Protein AF-A0A9D1KUE8-F1 (afdb_monomer_lite)

Foldseek 3Di:
DWKKKKKKKKKKFQDPPPRDMDIDMDIDIDTLDPVQAQDFDPQPDPCCVVQNTWGFHDRDPFFTWIDTRPDIDTEGAQDKDKDDWDDDDVGITMIMIIHMYDD

Secondary structure (DSSP, 8-state):
--EEEEEEEEEEEE-TTT--EEEEEEEEEEE-SGGGTTPEESTT-TTHHHH--EEEEEEETTEEEEE-SS-EEEEEBT-EEEPPPEESSSSEEEEEEEEEEE-

Radius of gyration: 14.64 Å; chains: 1; bounding box: 36×20×44 Å

Sequence (103 aa):
MAKILKATYFWENECEVTRSSSHFSEQAEVELAPQAEGCALFPNSPTERLDGAVRIKTLAPQGVVLATAGENYTVEENTLNRTPVYTRDGRHKWWYTFETITR

Organism: NCBI:txid2840863

pLDDT: mean 88.38, std 6.45, range [67.12, 95.12]

Structure (mmCIF, N/CA/C/O backbone):
data_AF-A0A9D1KUE8-F1
#
_entry.id   AF-A0A9D1KUE8-F1
#
loop_
_atom_site.group_PDB
_atom_site.id
_atom_site.type_symbol
_atom_site.label_atom_id
_atom_site.label_alt_id
_atom_site.label_comp_id
_atom_site.label_asym_id
_atom_site.label_entity_id
_atom_site.label_seq_id
_atom_site.pdbx_PDB_ins_code
_atom_site.Cartn_x
_atom_site.Cartn_y
_atom_site.Cartn_z
_atom_site.occupancy
_atom_site.B_iso_or_equiv
_atom_site.auth_seq_id
_atom_site.auth_comp_id
_atom_site.auth_asym_id
_atom_site.auth_atom_id
_atom_site.pdbx_PDB_model_num
ATOM 1 N N . MET A 1 1 ? -3.718 7.069 24.655 1.00 68.06 1 MET A N 1
ATOM 2 C CA . MET A 1 1 ? -2.887 6.309 23.707 1.00 68.06 1 MET A CA 1
ATOM 3 C C . MET A 1 1 ? -3.482 6.508 22.334 1.00 68.06 1 MET A C 1
ATOM 5 O O . MET A 1 1 ? -4.670 6.248 22.167 1.00 68.06 1 MET A O 1
ATOM 9 N N . ALA A 1 2 ? -2.700 7.066 21.419 1.00 81.00 2 ALA A N 1
ATOM 10 C CA . ALA A 1 2 ? -3.102 7.316 20.044 1.00 81.00 2 ALA A CA 1
ATOM 11 C C . ALA A 1 2 ? -2.655 6.135 19.176 1.00 81.00 2 ALA A C 1
ATOM 13 O O . ALA A 1 2 ? -1.524 5.657 19.287 1.00 81.00 2 ALA A O 1
ATOM 14 N N . LYS A 1 3 ? -3.550 5.646 18.316 1.00 89.25 3 LYS A N 1
ATOM 15 C CA . LYS A 1 3 ? -3.208 4.633 17.314 1.00 89.25 3 LYS A CA 1
ATOM 16 C C . LYS A 1 3 ? -2.681 5.348 16.079 1.00 89.25 3 LYS A C 1
ATOM 18 O O . LYS A 1 3 ? -3.323 6.270 15.585 1.00 89.25 3 LYS A O 1
ATOM 23 N N . ILE A 1 4 ? -1.527 4.929 15.585 1.00 92.62 4 ILE A N 1
ATOM 24 C CA . ILE A 1 4 ? -0.882 5.511 14.409 1.00 92.62 4 ILE A CA 1
ATOM 25 C C . ILE A 1 4 ? -0.736 4.418 13.362 1.00 92.62 4 ILE A C 1
ATOM 27 O O . ILE A 1 4 ? -0.204 3.346 13.644 1.00 92.62 4 ILE A O 1
ATOM 31 N N . LEU A 1 5 ? -1.179 4.704 12.144 1.00 94.12 5 LEU A N 1
ATOM 32 C CA . LEU A 1 5 ? -0.815 3.936 10.968 1.00 94.12 5 LEU A CA 1
ATOM 33 C C . LEU A 1 5 ? 0.497 4.479 10.419 1.00 94.12 5 LEU A C 1
ATOM 35 O O . LEU A 1 5 ? 0.576 5.624 9.977 1.00 94.12 5 LEU A O 1
ATOM 39 N N . LYS A 1 6 ? 1.509 3.625 10.405 1.00 95.00 6 LYS A N 1
ATOM 40 C CA . LYS A 1 6 ? 2.745 3.817 9.671 1.00 95.00 6 LYS A CA 1
ATOM 41 C C . LYS A 1 6 ? 2.632 3.075 8.345 1.00 95.00 6 LYS A C 1
ATOM 43 O O . LYS A 1 6 ? 2.499 1.854 8.303 1.00 95.00 6 LYS A O 1
ATOM 48 N N . ALA A 1 7 ? 2.677 3.824 7.257 1.00 94.56 7 ALA A N 1
ATOM 49 C CA . ALA A 1 7 ? 2.731 3.284 5.912 1.00 94.56 7 ALA A CA 1
ATOM 50 C C . ALA A 1 7 ? 4.103 3.581 5.309 1.00 94.56 7 ALA A C 1
ATOM 52 O O . ALA A 1 7 ? 4.659 4.659 5.525 1.00 94.56 7 ALA A O 1
ATOM 53 N N . THR A 1 8 ? 4.618 2.659 4.503 1.00 94.62 8 THR A N 1
ATOM 54 C CA . THR A 1 8 ? 5.827 2.862 3.700 1.00 94.62 8 THR A CA 1
ATOM 55 C C . THR A 1 8 ? 5.536 2.455 2.268 1.00 94.62 8 THR A C 1
ATOM 57 O O . THR A 1 8 ? 4.980 1.385 2.027 1.00 94.62 8 THR A O 1
ATOM 60 N N . TYR A 1 9 ? 5.931 3.293 1.322 1.00 92.94 9 TYR A N 1
ATOM 61 C CA . TYR A 1 9 ? 5.965 2.988 -0.097 1.00 92.94 9 TYR A CA 1
ATOM 62 C C . TYR A 1 9 ? 7.411 2.745 -0.515 1.00 92.94 9 TYR A C 1
ATOM 64 O O . TYR A 1 9 ? 8.289 3.543 -0.187 1.00 92.94 9 TYR A O 1
ATOM 72 N N . PHE A 1 10 ? 7.651 1.657 -1.241 1.00 93.25 10 PHE A N 1
ATOM 73 C CA . PHE A 1 10 ? 8.949 1.352 -1.827 1.00 93.25 10 PHE A CA 1
ATOM 74 C C . PHE A 1 10 ? 8.833 1.233 -3.342 1.00 93.25 10 PHE A C 1
ATOM 76 O O . PHE A 1 10 ? 7.905 0.604 -3.855 1.00 93.25 10 PHE A O 1
ATOM 83 N N . TRP A 1 11 ? 9.818 1.783 -4.041 1.00 91.88 11 TRP A N 1
ATOM 84 C CA . TRP A 1 11 ? 9.938 1.754 -5.490 1.00 91.88 11 TRP A CA 1
ATOM 85 C C . TRP A 1 11 ? 11.380 1.469 -5.904 1.00 91.88 11 TRP A C 1
ATOM 87 O O . TRP A 1 11 ? 12.314 2.026 -5.336 1.00 91.88 11 TRP A O 1
ATOM 97 N N . GLU A 1 12 ? 11.562 0.631 -6.915 1.00 92.75 12 GLU A N 1
ATOM 98 C CA . GLU A 1 12 ? 12.851 0.304 -7.522 1.00 92.75 12 GLU A CA 1
ATOM 99 C C . GLU A 1 12 ? 12.727 0.291 -9.046 1.00 92.75 12 GLU A C 1
ATOM 101 O O . GLU A 1 12 ? 11.713 -0.145 -9.595 1.00 92.75 12 GLU A O 1
ATOM 106 N N . ASN A 1 13 ? 13.781 0.737 -9.724 1.00 91.94 13 ASN A N 1
ATOM 107 C CA . ASN A 1 13 ? 13.925 0.668 -11.170 1.00 91.94 13 ASN A CA 1
ATOM 108 C C . ASN A 1 13 ? 15.354 0.288 -11.562 1.00 91.94 13 ASN A C 1
ATOM 110 O O . ASN A 1 13 ? 16.310 0.920 -11.117 1.00 91.94 13 ASN A O 1
ATOM 114 N N . GLU A 1 14 ? 15.494 -0.695 -12.447 1.00 94.75 14 GLU A N 1
ATO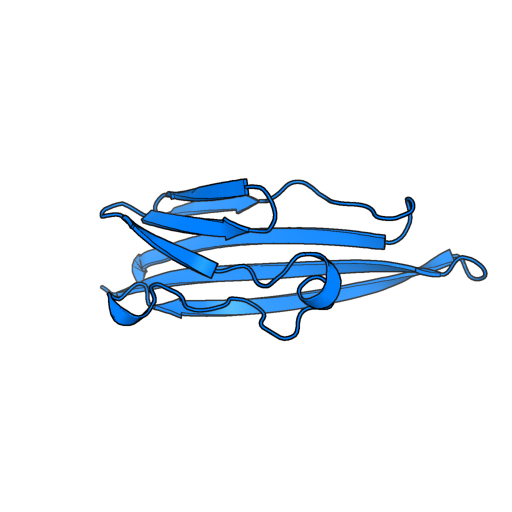M 115 C CA . GLU A 1 14 ? 16.754 -1.057 -13.096 1.00 94.75 14 GLU A CA 1
ATOM 116 C C . GLU A 1 14 ? 16.834 -0.465 -14.514 1.00 94.75 14 GLU A C 1
ATOM 118 O O . GLU A 1 14 ? 16.040 -0.797 -15.396 1.00 94.75 14 GLU A O 1
ATOM 123 N N . CYS A 1 15 ? 17.845 0.372 -14.768 1.00 89.25 15 CYS A N 1
ATOM 124 C CA . CYS A 1 15 ? 18.098 0.919 -16.099 1.00 89.25 15 CYS A CA 1
ATOM 125 C C . CYS A 1 15 ? 18.464 -0.188 -17.093 1.00 89.25 15 CYS A C 1
ATOM 127 O O . CYS A 1 15 ? 19.380 -0.979 -16.869 1.00 89.25 15 CYS A O 1
ATOM 129 N N . GLU A 1 16 ? 17.813 -0.187 -18.254 1.00 89.12 16 GLU A N 1
ATOM 130 C CA . GLU A 1 16 ? 17.969 -1.270 -19.217 1.00 89.12 16 GLU A CA 1
ATOM 131 C C . GLU A 1 16 ? 19.347 -1.375 -19.864 1.00 89.12 16 GLU A C 1
ATOM 133 O O . GLU A 1 16 ? 19.788 -2.472 -20.208 1.00 89.12 16 GLU A O 1
ATOM 138 N N . VAL A 1 17 ? 20.002 -0.229 -20.038 1.00 93.56 17 VAL A N 1
ATOM 139 C CA . VAL A 1 17 ? 21.276 -0.119 -20.749 1.00 93.56 17 VAL A CA 1
ATOM 140 C C . VAL A 1 17 ? 22.438 -0.348 -19.791 1.00 93.56 17 VAL A C 1
ATOM 142 O O . VAL A 1 17 ? 23.345 -1.119 -20.089 1.00 93.56 17 VAL A O 1
ATOM 145 N N . THR A 1 18 ? 22.410 0.308 -18.628 1.00 94.25 18 THR A N 1
ATOM 146 C CA . THR A 1 18 ? 23.530 0.287 -17.678 1.00 94.25 18 THR A CA 1
ATOM 147 C C . THR A 1 18 ? 23.397 -0.785 -16.606 1.00 94.25 18 THR A C 1
ATOM 149 O O . THR A 1 18 ? 24.364 -1.023 -15.887 1.00 94.25 18 THR A O 1
ATOM 152 N N . ARG A 1 19 ? 22.215 -1.406 -16.460 1.00 90.88 19 ARG A N 1
ATOM 153 C CA . ARG A 1 19 ? 21.882 -2.336 -15.363 1.00 90.88 19 ARG A CA 1
ATOM 154 C C . ARG A 1 19 ? 21.996 -1.717 -13.970 1.00 90.88 19 ARG A C 1
ATOM 156 O O . ARG A 1 19 ? 22.044 -2.424 -12.971 1.00 90.88 19 ARG A O 1
ATOM 163 N N . SER A 1 20 ? 22.060 -0.390 -13.894 1.00 93.56 20 SER A N 1
ATOM 164 C CA . SER A 1 20 ? 22.109 0.325 -12.624 1.00 93.56 20 SER A CA 1
ATOM 165 C C . SER A 1 20 ? 20.710 0.399 -12.030 1.00 93.56 20 SER A C 1
ATOM 167 O O . SER A 1 20 ? 19.787 0.862 -12.703 1.00 93.56 20 SER A O 1
ATOM 169 N N . SER A 1 21 ? 20.570 -0.012 -10.773 1.00 92.31 21 SER A N 1
ATOM 170 C CA . SER A 1 21 ? 19.311 0.098 -10.039 1.00 92.31 21 SER A CA 1
ATOM 171 C C . SER A 1 21 ? 19.264 1.382 -9.220 1.00 92.31 21 SER A C 1
ATOM 173 O O . SER A 1 21 ? 20.228 1.734 -8.538 1.00 92.31 21 SER A O 1
ATOM 175 N N . SER A 1 22 ? 18.126 2.064 -9.255 1.00 92.75 22 SER A N 1
ATOM 176 C CA . SER A 1 22 ? 17.765 3.110 -8.307 1.00 92.75 22 SER A CA 1
ATOM 177 C C . SER A 1 22 ? 16.580 2.645 -7.475 1.00 92.75 22 SER A C 1
ATOM 179 O O . SER A 1 22 ? 15.712 1.917 -7.955 1.00 92.75 22 SER A O 1
ATOM 181 N N . HIS A 1 23 ? 16.553 3.051 -6.212 1.00 91.88 23 HIS A N 1
ATOM 182 C CA . HIS A 1 23 ? 15.428 2.793 -5.329 1.00 91.88 23 HIS A CA 1
ATOM 183 C C . HIS A 1 23 ? 15.039 4.065 -4.586 1.00 91.88 23 HIS A C 1
ATOM 185 O O . HIS A 1 23 ? 15.851 4.968 -4.379 1.00 91.88 23 HIS A O 1
ATOM 191 N N . PHE A 1 24 ? 13.777 4.121 -4.196 1.00 90.94 24 PHE A N 1
ATOM 192 C CA . PHE A 1 24 ? 13.176 5.207 -3.452 1.00 90.94 24 PHE A CA 1
ATOM 193 C C . PHE A 1 24 ? 12.222 4.622 -2.414 1.00 90.94 24 PHE A C 1
ATOM 195 O O . PHE A 1 24 ? 11.501 3.663 -2.690 1.00 90.94 24 PHE A O 1
ATOM 202 N N . SER A 1 25 ? 12.220 5.204 -1.218 1.00 92.88 25 SER A N 1
ATOM 203 C CA . SER A 1 25 ? 11.299 4.835 -0.151 1.00 92.88 25 SER A CA 1
ATOM 204 C C . SER A 1 25 ? 10.723 6.093 0.477 1.00 92.88 25 SER A C 1
ATOM 206 O O . SER A 1 25 ? 11.461 7.025 0.791 1.00 92.88 25 SER A O 1
ATOM 208 N N . GLU A 1 26 ? 9.416 6.087 0.707 1.00 93.31 26 GLU A N 1
ATOM 209 C CA . GLU A 1 26 ? 8.692 7.166 1.375 1.00 93.31 26 GLU A CA 1
ATOM 210 C C . GLU A 1 26 ? 7.882 6.587 2.531 1.00 93.31 26 GLU A C 1
ATOM 212 O O . GLU A 1 26 ? 7.297 5.513 2.402 1.00 93.31 26 GLU A O 1
ATOM 217 N N . GLN A 1 27 ? 7.846 7.287 3.663 1.00 94.62 27 GLN A N 1
ATOM 218 C CA . GLN A 1 27 ? 7.076 6.884 4.835 1.00 94.62 27 GLN A CA 1
ATOM 219 C C . GLN A 1 27 ? 6.038 7.957 5.167 1.00 94.62 27 GLN A C 1
ATOM 221 O O . GLN A 1 27 ? 6.343 9.147 5.139 1.00 94.62 27 GLN A O 1
ATOM 226 N N . ALA A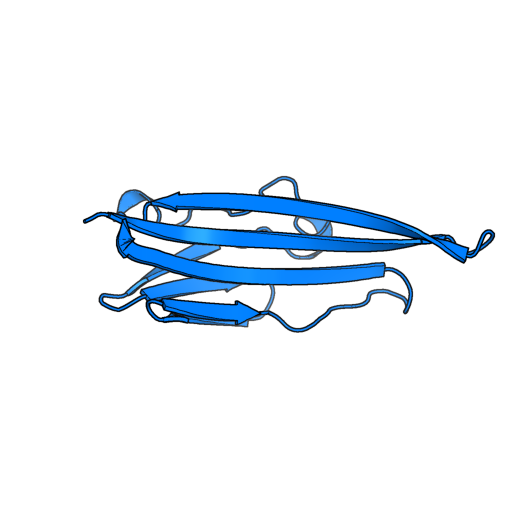 1 28 ? 4.835 7.524 5.533 1.00 92.81 28 ALA A N 1
ATOM 227 C CA . ALA A 1 28 ? 3.777 8.370 6.062 1.00 92.81 28 ALA A CA 1
ATOM 228 C C . ALA A 1 28 ? 3.314 7.829 7.421 1.00 92.81 28 ALA A C 1
ATOM 230 O O . ALA A 1 28 ? 3.163 6.619 7.598 1.00 92.81 28 ALA A O 1
ATOM 231 N N . GLU A 1 29 ? 3.083 8.724 8.379 1.00 94.19 29 GLU A N 1
ATOM 232 C CA . GLU A 1 29 ? 2.435 8.407 9.654 1.00 94.19 29 GLU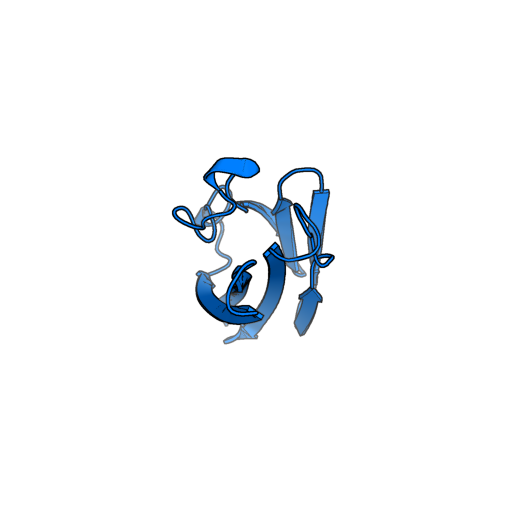 A CA 1
ATOM 233 C C . GLU A 1 29 ? 1.105 9.164 9.720 1.00 94.19 29 GLU A C 1
ATOM 235 O O . GLU A 1 29 ? 1.066 10.374 9.492 1.00 94.19 29 GLU A O 1
ATOM 240 N N . VAL A 1 30 ? 0.016 8.453 10.006 1.00 93.19 30 VAL A N 1
ATOM 241 C CA . VAL A 1 30 ? -1.330 9.025 10.130 1.00 93.19 30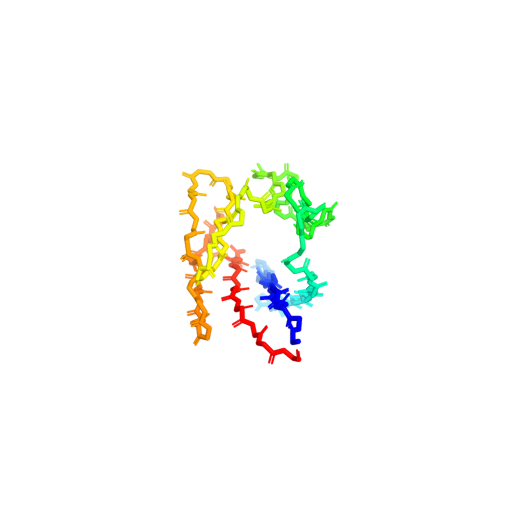 VAL A CA 1
ATOM 242 C C . VAL A 1 30 ? -1.943 8.564 11.442 1.00 93.19 30 VAL A C 1
ATOM 244 O O . VAL A 1 30 ? -1.968 7.371 11.741 1.00 93.19 30 VAL A O 1
ATOM 247 N N . GLU A 1 31 ? -2.454 9.504 12.230 1.00 92.75 31 GLU A N 1
ATOM 248 C CA . GLU A 1 31 ? -3.225 9.179 13.427 1.00 92.75 31 GLU A CA 1
ATOM 249 C C . GLU A 1 31 ? -4.586 8.586 13.032 1.00 92.75 31 GLU A C 1
ATOM 251 O O . GLU A 1 31 ? -5.331 9.175 12.251 1.00 92.75 31 GLU A O 1
ATOM 256 N N . LEU A 1 32 ? -4.919 7.414 13.575 1.00 90.31 32 LEU A N 1
ATOM 257 C CA . LEU A 1 32 ? -6.160 6.681 13.309 1.00 90.31 32 LEU A CA 1
ATOM 258 C C . LEU A 1 32 ? -7.321 7.229 14.150 1.00 90.31 32 LEU A C 1
ATOM 260 O O . LEU A 1 32 ? -7.890 6.541 14.998 1.00 90.31 32 LEU A O 1
ATOM 264 N N . ALA A 1 33 ? -7.660 8.490 13.906 1.00 89.62 33 ALA A N 1
ATOM 265 C CA . ALA A 1 33 ? -8.835 9.168 14.445 1.00 89.62 33 ALA A CA 1
ATOM 266 C C . ALA A 1 33 ? -9.943 9.252 13.372 1.00 89.62 33 ALA A C 1
ATOM 268 O O . ALA A 1 33 ? -9.621 9.149 12.190 1.00 89.62 33 ALA A O 1
ATOM 269 N N . PRO A 1 34 ? -11.230 9.457 13.721 1.00 86.06 34 PRO A N 1
ATOM 270 C CA . PRO A 1 34 ? -12.354 9.392 12.771 1.00 86.06 34 PRO A CA 1
ATOM 271 C C . PRO A 1 34 ? -12.183 10.213 11.481 1.00 86.06 34 PRO A C 1
ATOM 273 O O . PRO A 1 34 ? -12.634 9.803 10.418 1.00 86.06 34 PRO A O 1
ATOM 276 N N . GLN A 1 35 ? -11.485 11.347 11.552 1.00 88.38 35 GLN A N 1
ATOM 277 C CA . GLN A 1 35 ? -11.174 12.207 10.407 1.00 88.38 35 GLN A CA 1
ATOM 278 C C . GLN A 1 35 ? -10.169 11.614 9.402 1.00 88.38 35 GLN A C 1
ATOM 280 O O . GLN A 1 35 ? -9.968 12.193 8.339 1.00 88.38 35 GLN A O 1
ATOM 285 N N . ALA A 1 36 ? -9.508 10.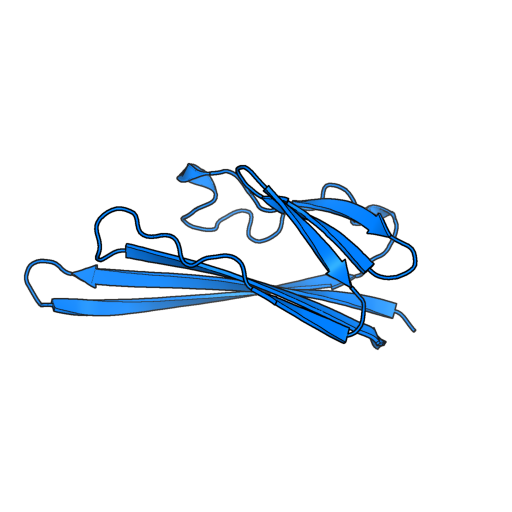505 9.742 1.00 90.25 36 ALA A N 1
ATOM 286 C CA . ALA A 1 36 ? -8.532 9.842 8.887 1.00 90.25 36 ALA A CA 1
ATOM 287 C C . ALA A 1 36 ? -9.189 8.999 7.783 1.00 90.25 36 ALA A C 1
ATOM 289 O O . ALA A 1 36 ? -8.524 8.642 6.811 1.00 90.25 36 ALA A O 1
ATOM 290 N N . GLU A 1 37 ? -10.480 8.667 7.898 1.00 92.62 37 GLU A N 1
ATOM 291 C CA . GLU A 1 37 ? -11.195 7.980 6.822 1.00 92.62 37 GLU A CA 1
ATOM 292 C C . GLU A 1 37 ? -11.213 8.830 5.544 1.00 92.62 37 GLU A C 1
ATOM 294 O O . GLU A 1 37 ? -11.488 10.027 5.550 1.00 92.62 37 GLU A O 1
ATOM 299 N N . GLY A 1 38 ? -10.882 8.204 4.419 1.00 89.50 38 GLY A N 1
ATOM 300 C CA . GLY A 1 38 ? -10.730 8.851 3.120 1.00 89.50 38 GLY A CA 1
ATOM 301 C C . GLY A 1 38 ? -9.355 9.478 2.870 1.00 89.50 38 GLY A C 1
ATOM 302 O O . GLY A 1 38 ? -9.074 9.811 1.711 1.00 89.50 38 GLY A O 1
ATOM 303 N N . CYS A 1 39 ? -8.487 9.599 3.887 1.00 91.00 39 CYS A N 1
ATOM 304 C CA . CYS A 1 39 ? -7.135 10.135 3.720 1.00 91.00 39 CYS A CA 1
ATOM 305 C C . CYS A 1 39 ? -6.327 9.296 2.728 1.00 91.00 39 CYS A C 1
ATOM 307 O O . CYS A 1 39 ? -6.261 8.069 2.833 1.00 91.00 39 CYS A O 1
ATOM 309 N N . ALA A 1 40 ? -5.698 9.985 1.776 1.00 91.31 40 ALA A N 1
ATOM 310 C CA . ALA A 1 40 ? -4.774 9.389 0.828 1.00 91.31 40 ALA A CA 1
ATOM 311 C C . ALA A 1 40 ? -3.380 9.263 1.454 1.00 91.31 40 ALA A C 1
ATOM 313 O O . ALA A 1 40 ? -2.842 10.220 2.011 1.00 91.31 40 ALA A O 1
ATOM 314 N N . LEU A 1 41 ? -2.798 8.079 1.328 1.00 90.12 41 LEU A N 1
ATOM 315 C CA . LEU A 1 41 ? -1.413 7.776 1.638 1.00 90.12 41 LEU A CA 1
ATOM 316 C C . LEU A 1 41 ? -0.612 7.896 0.340 1.00 90.12 41 LEU A C 1
ATOM 318 O O . LEU A 1 41 ? -0.999 7.337 -0.687 1.00 90.12 41 LEU A O 1
ATOM 322 N N . PHE A 1 42 ? 0.503 8.624 0.396 1.00 89.06 42 PHE A N 1
ATOM 323 C CA . PHE A 1 42 ? 1.386 8.882 -0.749 1.00 89.06 42 PHE A CA 1
ATOM 324 C C . PHE A 1 42 ? 0.670 9.478 -1.981 1.00 89.06 42 PHE A C 1
ATOM 326 O O . PHE A 1 42 ? 0.768 8.917 -3.079 1.00 89.06 42 PHE A O 1
ATOM 333 N N . PRO A 1 43 ? -0.010 10.636 -1.841 1.00 83.38 43 PRO A N 1
ATOM 334 C CA . PRO A 1 43 ? -0.779 11.295 -2.908 1.00 83.38 43 PRO A CA 1
ATOM 335 C C . PRO A 1 43 ? 0.101 11.955 -3.986 1.00 83.38 43 PRO A C 1
ATOM 337 O O . PRO A 1 43 ? -0.323 12.892 -4.647 1.00 83.38 43 PRO A O 1
ATOM 340 N N . ASN A 1 44 ? 1.373 11.565 -4.070 1.00 82.31 44 ASN A N 1
ATOM 341 C CA . ASN A 1 44 ? 2.291 11.952 -5.136 1.00 82.31 44 ASN A CA 1
ATOM 342 C C . ASN A 1 44 ? 3.192 10.774 -5.545 1.00 82.31 44 ASN A C 1
ATOM 344 O O . ASN A 1 44 ? 4.205 10.971 -6.221 1.00 82.31 44 ASN A O 1
ATOM 348 N N . SER A 1 45 ? 2.876 9.552 -5.098 1.00 81.00 45 SER A N 1
ATOM 349 C CA . SER A 1 45 ? 3.686 8.384 -5.434 1.00 81.00 45 SER A CA 1
ATOM 350 C C . SER A 1 45 ? 3.651 8.126 -6.947 1.00 81.00 45 SER A C 1
ATOM 352 O O . SER A 1 45 ? 2.624 8.342 -7.595 1.00 81.00 45 SER A O 1
ATOM 354 N N . PRO A 1 46 ? 4.745 7.621 -7.546 1.00 76.56 46 PRO A N 1
ATOM 355 C CA . PRO A 1 46 ? 4.769 7.231 -8.955 1.00 76.56 46 PRO A CA 1
ATOM 356 C C . PRO A 1 46 ? 3.642 6.265 -9.353 1.00 76.56 46 PRO A C 1
ATOM 358 O O . PRO A 1 46 ? 3.185 6.300 -10.495 1.00 76.56 46 PRO A O 1
ATOM 361 N N . THR A 1 47 ? 3.191 5.421 -8.421 1.00 72.31 47 THR A N 1
ATOM 362 C CA . THR A 1 47 ? 2.091 4.469 -8.618 1.00 72.31 47 THR A CA 1
ATOM 363 C C . THR A 1 47 ? 0.714 5.110 -8.536 1.00 72.31 47 THR A C 1
ATOM 365 O O . THR A 1 47 ? -0.203 4.602 -9.166 1.00 72.31 47 THR A O 1
ATOM 368 N N . GLU A 1 48 ? 0.542 6.256 -7.874 1.00 78.56 48 GLU A N 1
ATOM 369 C CA . GLU A 1 48 ? -0.757 6.936 -7.818 1.00 78.56 48 GLU A CA 1
ATOM 370 C C . GLU A 1 48 ? -1.293 7.265 -9.216 1.00 78.56 48 GLU A C 1
ATOM 372 O O . GLU A 1 48 ? -2.473 7.079 -9.501 1.00 78.56 48 GLU A O 1
ATOM 377 N N . ARG A 1 49 ? -0.422 7.720 -10.122 1.00 72.06 49 ARG A N 1
ATOM 378 C CA . ARG A 1 49 ? -0.815 8.019 -11.507 1.00 72.06 49 ARG A CA 1
ATOM 379 C C . ARG A 1 49 ? -1.207 6.778 -12.307 1.00 72.06 49 ARG A C 1
ATOM 381 O O . ARG A 1 49 ? -1.862 6.921 -13.335 1.00 72.06 49 ARG A O 1
ATOM 388 N N . LEU A 1 50 ? -0.747 5.602 -11.889 1.00 67.12 50 LEU A N 1
ATOM 389 C CA . LEU A 1 50 ? -1.000 4.330 -12.565 1.00 67.12 50 LEU A CA 1
ATOM 390 C C . LEU A 1 50 ? -2.262 3.666 -12.011 1.00 67.12 50 LEU A C 1
ATOM 392 O O . LEU A 1 50 ? -3.130 3.259 -12.777 1.00 67.12 50 LEU A O 1
ATOM 396 N N . ASP A 1 51 ? -2.364 3.629 -10.687 1.00 71.75 51 ASP A N 1
ATOM 397 C CA . ASP A 1 51 ? -3.239 2.723 -9.952 1.00 71.75 51 ASP A CA 1
ATOM 398 C C . ASP A 1 51 ? -4.165 3.481 -8.968 1.00 71.75 51 ASP A C 1
ATOM 400 O O . ASP A 1 51 ? -5.170 2.957 -8.492 1.00 71.75 51 ASP A O 1
ATOM 404 N N . GLY A 1 52 ? -3.900 4.765 -8.717 1.00 77.31 52 GLY A N 1
ATOM 405 C CA . GLY A 1 52 ? -4.590 5.583 -7.719 1.00 77.31 52 GLY A CA 1
ATOM 406 C C . GLY A 1 52 ? -3.919 5.537 -6.343 1.00 77.31 52 GLY A C 1
ATOM 407 O O . GLY A 1 52 ? -3.088 4.678 -6.050 1.00 77.31 52 GLY A O 1
ATOM 408 N N . ALA A 1 53 ? -4.257 6.501 -5.484 1.00 82.56 53 ALA A N 1
ATOM 409 C CA . ALA A 1 53 ? -3.673 6.591 -4.147 1.00 82.56 53 ALA A CA 1
ATOM 410 C C . ALA A 1 53 ? -4.221 5.495 -3.227 1.00 82.56 53 ALA A C 1
ATOM 412 O O . ALA A 1 53 ? -5.426 5.219 -3.229 1.00 82.56 53 ALA A O 1
ATOM 413 N N . VAL A 1 54 ? -3.360 4.949 -2.365 1.00 89.94 54 VAL A N 1
ATOM 414 C CA . VAL A 1 54 ? -3.808 4.121 -1.240 1.00 89.94 54 VAL A CA 1
ATOM 415 C C . VAL A 1 54 ? -4.609 5.002 -0.290 1.00 89.94 54 VAL A C 1
ATOM 417 O O . VAL A 1 54 ? -4.199 6.120 0.006 1.00 89.94 54 VAL A O 1
ATOM 420 N N . ARG A 1 55 ? -5.755 4.531 0.196 1.00 93.25 55 ARG A N 1
ATOM 421 C CA . ARG A 1 55 ? -6.631 5.313 1.076 1.00 93.25 55 ARG A CA 1
ATOM 422 C C . ARG A 1 55 ? -7.014 4.547 2.323 1.00 93.25 55 ARG A C 1
ATOM 424 O O . ARG A 1 55 ? -7.247 3.343 2.273 1.00 93.25 55 ARG A O 1
ATOM 431 N N . ILE A 1 56 ? -7.165 5.264 3.427 1.00 94.38 56 ILE A N 1
ATOM 432 C CA . ILE A 1 56 ? -7.831 4.728 4.614 1.00 94.38 56 ILE A CA 1
ATOM 433 C C . ILE A 1 56 ? -9.320 4.622 4.286 1.00 94.38 56 ILE A C 1
ATOM 435 O O . ILE A 1 56 ? -9.979 5.630 4.055 1.00 94.38 56 ILE A O 1
ATOM 439 N N . LYS A 1 57 ? -9.849 3.402 4.205 1.00 93.50 57 LYS A N 1
ATOM 440 C CA . LYS A 1 57 ? -11.248 3.163 3.832 1.00 93.50 57 LYS A CA 1
ATOM 441 C C . LYS A 1 57 ? -12.162 3.179 5.046 1.00 93.50 57 LYS A C 1
ATOM 443 O O . LYS A 1 57 ? -13.233 3.772 4.996 1.00 93.50 57 LYS A O 1
ATOM 448 N N . THR A 1 58 ? -11.762 2.476 6.099 1.00 93.31 58 THR A N 1
ATOM 449 C CA . THR A 1 58 ? -12.571 2.304 7.307 1.00 93.31 58 THR A CA 1
ATOM 450 C C . THR A 1 58 ? -11.656 2.074 8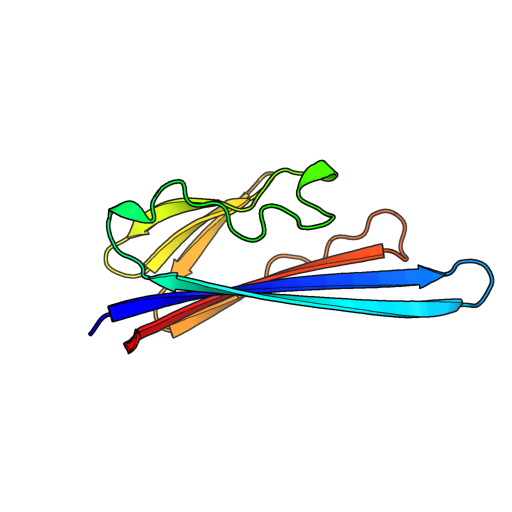.496 1.00 93.31 58 THR A C 1
ATOM 452 O O . THR A 1 58 ? -10.693 1.308 8.400 1.00 93.31 58 THR A O 1
ATOM 455 N N . LEU A 1 59 ? -11.964 2.706 9.620 1.00 91.12 59 LEU A N 1
ATOM 456 C CA . LEU A 1 59 ? -11.307 2.442 10.893 1.00 91.12 59 LEU A CA 1
ATOM 457 C C . LEU A 1 59 ? -12.017 1.285 11.599 1.00 91.12 59 LEU A C 1
ATOM 459 O O . LEU A 1 59 ? -13.236 1.296 11.763 1.00 91.12 59 LEU A O 1
ATOM 463 N N . ALA A 1 60 ? -11.257 0.276 12.021 1.00 85.06 60 ALA A N 1
ATOM 464 C CA . ALA A 1 60 ? -11.782 -0.845 12.790 1.00 85.06 60 ALA A CA 1
ATOM 465 C C . ALA A 1 60 ? -11.362 -0.711 14.265 1.00 85.06 60 ALA A C 1
ATOM 467 O O . ALA A 1 60 ? -10.299 -0.160 14.556 1.00 85.06 60 ALA A O 1
ATOM 468 N N . PRO A 1 61 ? -12.138 -1.248 15.224 1.00 80.00 61 PRO A N 1
ATOM 469 C CA . PRO A 1 61 ? -11.768 -1.193 16.639 1.00 80.00 61 PRO A CA 1
ATOM 470 C C . PRO A 1 61 ? -10.374 -1.766 16.935 1.00 80.00 61 PRO A C 1
ATOM 472 O O . PRO A 1 61 ? -9.696 -1.261 17.825 1.00 80.00 61 PRO A O 1
ATOM 475 N N . GLN A 1 62 ? -9.949 -2.770 16.167 1.00 81.81 62 GLN A N 1
ATOM 476 C CA . GLN A 1 62 ? -8.683 -3.494 16.297 1.00 81.81 62 GLN A CA 1
ATOM 477 C C . GLN A 1 62 ? -7.686 -3.235 15.151 1.00 81.81 62 GLN A C 1
ATOM 479 O O . GLN A 1 62 ? -6.739 -4.003 14.984 1.00 81.81 62 GLN A O 1
ATOM 484 N N . GLY A 1 63 ? -7.912 -2.221 14.306 1.00 85.62 63 GLY A N 1
ATOM 485 C CA . GLY A 1 63 ? -7.063 -2.009 13.134 1.00 85.62 63 GLY A CA 1
ATOM 486 C C . GLY A 1 63 ? -7.579 -0.978 12.134 1.00 85.62 63 GLY A C 1
ATOM 487 O O . GLY A 1 63 ? -8.363 -0.089 12.458 1.00 85.62 63 GLY A O 1
ATOM 488 N N . VAL A 1 64 ? -7.149 -1.103 10.883 1.00 93.62 64 VAL A N 1
ATOM 489 C CA . VAL A 1 64 ? -7.574 -0.226 9.787 1.00 93.62 64 VAL A CA 1
ATOM 490 C C . VAL A 1 64 ? -7.737 -1.012 8.495 1.00 93.62 64 VAL A C 1
ATOM 492 O O . VAL A 1 64 ? -6.947 -1.900 8.186 1.00 93.62 64 VAL A O 1
ATOM 495 N N . VAL A 1 65 ? -8.764 -0.673 7.721 1.00 93.44 65 VAL A N 1
ATOM 496 C CA . VAL A 1 65 ? -8.942 -1.177 6.362 1.00 93.44 65 VAL A CA 1
ATOM 497 C C . VAL A 1 65 ? -8.408 -0.138 5.388 1.00 93.44 65 VAL A C 1
ATOM 499 O O . VAL A 1 65 ? -8.871 1.004 5.354 1.00 93.44 65 VAL A O 1
ATOM 502 N N . LEU A 1 66 ? -7.447 -0.551 4.572 1.00 93.56 66 LEU A N 1
ATOM 503 C CA . LEU A 1 66 ? -6.831 0.247 3.524 1.00 93.56 66 LEU A CA 1
ATOM 504 C C . LEU A 1 66 ? -7.368 -0.192 2.168 1.00 93.56 66 LEU A C 1
ATOM 506 O O . LEU A 1 66 ? -7.397 -1.380 1.866 1.00 93.56 66 LEU A O 1
ATOM 510 N N . ALA A 1 67 ? -7.776 0.765 1.347 1.00 90.62 67 ALA A N 1
ATOM 511 C CA . ALA A 1 67 ? -8.111 0.541 -0.047 1.00 90.62 67 ALA A CA 1
ATOM 512 C C . ALA A 1 67 ? -6.890 0.847 -0.913 1.00 90.62 67 ALA A C 1
ATOM 514 O O . ALA A 1 67 ? -6.338 1.945 -0.859 1.00 90.62 67 ALA A O 1
ATOM 515 N N . THR A 1 68 ? -6.498 -0.124 -1.724 1.00 84.88 68 THR A N 1
ATOM 516 C CA . THR A 1 68 ? -5.513 0.035 -2.796 1.00 84.88 68 THR A CA 1
ATOM 517 C C . THR A 1 68 ? -6.206 -0.158 -4.144 1.00 84.88 68 THR A C 1
ATOM 519 O O . THR A 1 68 ? -7.405 -0.446 -4.212 1.00 84.88 68 THR A O 1
ATOM 522 N N . ALA A 1 69 ? -5.451 -0.021 -5.227 1.00 74.56 69 ALA A N 1
ATOM 523 C CA . ALA A 1 69 ? -5.921 -0.351 -6.559 1.00 74.56 69 ALA A CA 1
ATOM 524 C C . ALA A 1 69 ? -6.135 -1.864 -6.703 1.00 74.56 69 ALA A C 1
ATOM 526 O O . ALA A 1 69 ? -5.196 -2.628 -6.900 1.00 74.56 69 ALA A O 1
ATOM 527 N N . GLY A 1 70 ? -7.385 -2.302 -6.576 1.00 74.62 70 GLY A N 1
ATOM 528 C CA . GLY A 1 70 ? -7.785 -3.690 -6.812 1.00 74.62 70 GLY A CA 1
ATOM 529 C C . GLY A 1 70 ? -7.985 -4.532 -5.554 1.00 74.62 70 GLY A C 1
ATOM 530 O O . GLY A 1 70 ? -8.706 -5.523 -5.624 1.00 74.62 70 GLY A O 1
ATOM 531 N N . GLU A 1 71 ? -7.452 -4.125 -4.397 1.00 86.44 71 GLU A N 1
ATOM 532 C CA . GLU A 1 71 ? -7.577 -4.895 -3.152 1.00 86.44 71 GLU A CA 1
ATOM 533 C C . GLU A 1 71 ? -7.823 -4.013 -1.921 1.00 86.44 71 GLU A C 1
ATOM 535 O O . GLU A 1 71 ? -7.400 -2.854 -1.852 1.00 86.44 71 GLU A O 1
ATOM 540 N N . ASN A 1 72 ? -8.499 -4.585 -0.920 1.00 89.94 72 ASN A N 1
ATOM 541 C CA . ASN A 1 72 ? -8.570 -4.007 0.418 1.00 89.94 72 ASN A CA 1
ATOM 542 C C . ASN A 1 72 ? -7.674 -4.820 1.356 1.00 89.94 72 ASN A C 1
ATOM 544 O O . ASN A 1 72 ? -7.766 -6.046 1.375 1.00 89.94 72 ASN A O 1
ATOM 548 N N . TYR A 1 73 ? -6.875 -4.137 2.168 1.00 89.62 73 TYR A N 1
ATOM 549 C CA . TYR A 1 73 ? -6.015 -4.747 3.174 1.00 89.62 73 TYR A CA 1
ATOM 550 C C . TYR A 1 73 ? -6.530 -4.398 4.563 1.00 89.62 73 TYR A C 1
ATOM 552 O O . TYR A 1 73 ? -6.666 -3.223 4.898 1.00 89.62 73 TYR A O 1
ATOM 560 N N . THR A 1 74 ? -6.795 -5.415 5.374 1.00 92.06 74 THR A N 1
ATOM 561 C CA . THR A 1 74 ? -7.076 -5.236 6.799 1.00 92.06 74 THR A CA 1
ATOM 562 C C . THR A 1 74 ? -5.760 -5.332 7.554 1.00 92.06 74 THR A C 1
ATOM 564 O O . THR A 1 74 ? -5.111 -6.372 7.535 1.00 92.06 74 THR A O 1
ATOM 567 N N . VAL A 1 75 ? -5.363 -4.240 8.197 1.00 92.56 75 VAL A N 1
ATOM 568 C CA . VAL A 1 75 ? -4.156 -4.165 9.020 1.00 92.56 75 VAL A CA 1
ATOM 569 C C . VAL A 1 75 ? -4.589 -4.225 10.474 1.00 92.56 75 VAL A C 1
ATOM 571 O O . VAL A 1 75 ? -5.240 -3.303 10.965 1.00 92.56 75 VAL A O 1
ATOM 574 N N . GLU A 1 76 ? -4.269 -5.330 11.138 1.00 90.44 76 GLU A N 1
ATOM 575 C CA . GLU A 1 76 ? -4.556 -5.537 12.557 1.00 90.44 76 GLU A CA 1
ATOM 576 C C . GLU A 1 76 ? -3.501 -4.856 13.435 1.00 90.44 76 GLU A C 1
ATOM 578 O O . GLU A 1 76 ? -2.349 -4.666 13.033 1.00 90.44 76 GLU A O 1
ATOM 583 N N . GLU A 1 77 ? -3.883 -4.527 14.664 1.00 86.56 77 GLU A N 1
ATOM 584 C CA . GLU A 1 77 ? -2.984 -3.946 15.656 1.00 86.56 77 GLU A CA 1
ATOM 585 C C . GLU A 1 77 ? -1.687 -4.731 15.841 1.00 86.56 77 GLU A C 1
ATOM 587 O O . GLU A 1 77 ? -1.690 -5.948 16.017 1.00 86.56 77 GLU A O 1
ATOM 592 N N . ASN A 1 78 ? -0.564 -4.006 15.854 1.00 83.88 78 ASN A N 1
ATOM 593 C CA . ASN A 1 78 ? 0.780 -4.562 16.012 1.00 83.88 78 ASN A CA 1
ATOM 594 C C . ASN A 1 78 ? 1.154 -5.616 14.952 1.00 83.88 78 ASN A C 1
ATOM 596 O O . ASN A 1 78 ? 2.051 -6.428 15.178 1.00 83.88 78 ASN A O 1
ATOM 600 N N . THR A 1 79 ? 0.488 -5.603 13.792 1.00 88.25 79 THR A N 1
ATOM 601 C CA . THR A 1 79 ? 0.857 -6.440 12.648 1.00 88.25 79 THR A CA 1
ATOM 602 C C . THR A 1 79 ? 1.505 -5.606 11.551 1.00 88.25 79 THR A C 1
ATOM 604 O O . THR A 1 79 ? 1.070 -4.495 11.242 1.00 88.25 79 THR A O 1
ATOM 607 N N . LEU A 1 80 ? 2.550 -6.168 10.943 1.00 91.19 80 LEU A N 1
ATOM 608 C CA . LEU A 1 80 ? 3.151 -5.643 9.726 1.00 91.19 80 LEU A CA 1
ATOM 609 C C . LEU A 1 80 ? 2.546 -6.377 8.532 1.00 91.19 80 LEU A C 1
ATOM 611 O O . LEU A 1 80 ? 2.788 -7.566 8.331 1.00 91.19 80 LEU A O 1
ATOM 615 N N . ASN A 1 81 ? 1.795 -5.652 7.717 1.00 92.88 81 ASN A N 1
ATOM 616 C CA . ASN A 1 81 ? 1.267 -6.141 6.454 1.00 92.88 81 ASN A CA 1
ATOM 617 C C . ASN A 1 81 ? 2.130 -5.625 5.306 1.00 92.88 81 ASN A C 1
ATOM 619 O O . ASN A 1 81 ? 2.516 -4.458 5.281 1.00 92.88 81 ASN A O 1
ATOM 623 N N . ARG A 1 82 ? 2.426 -6.484 4.333 1.00 92.19 82 ARG A N 1
ATOM 624 C CA . ARG A 1 82 ? 3.156 -6.115 3.117 1.00 92.19 82 ARG A CA 1
ATOM 625 C C . ARG A 1 82 ? 2.336 -6.537 1.911 1.00 92.19 82 ARG A C 1
ATOM 627 O O . ARG A 1 82 ? 1.924 -7.691 1.830 1.00 92.19 82 ARG A O 1
ATOM 634 N N . THR A 1 83 ? 2.115 -5.616 0.981 1.00 89.88 83 THR A N 1
ATOM 635 C CA . THR A 1 83 ? 1.446 -5.954 -0.279 1.00 89.88 83 THR A CA 1
ATOM 636 C C . THR A 1 83 ? 2.358 -6.835 -1.134 1.00 89.88 83 THR A C 1
ATOM 638 O O . THR A 1 83 ? 3.584 -6.797 -0.963 1.00 89.88 83 THR A O 1
ATOM 641 N N . PRO A 1 84 ? 1.810 -7.592 -2.098 1.00 89.19 84 PRO A N 1
ATOM 642 C CA . PRO A 1 84 ? 2.621 -8.238 -3.119 1.00 89.19 84 PRO A CA 1
ATOM 643 C C . PRO A 1 84 ? 3.586 -7.251 -3.788 1.00 89.19 84 PRO A C 1
ATOM 645 O O . PRO A 1 84 ? 3.337 -6.043 -3.845 1.00 89.19 84 PRO A O 1
ATOM 648 N N . VAL A 1 85 ? 4.706 -7.780 -4.280 1.00 90.31 85 VAL A N 1
ATOM 649 C CA . VAL A 1 85 ? 5.633 -7.006 -5.107 1.00 90.31 85 VAL A CA 1
ATOM 650 C C . VAL A 1 85 ? 5.090 -7.003 -6.522 1.00 90.31 85 VAL A C 1
ATOM 652 O O . VAL A 1 85 ? 4.998 -8.051 -7.161 1.00 90.31 85 VAL A O 1
ATOM 655 N N . TYR A 1 86 ? 4.755 -5.819 -7.009 1.00 85.25 86 TYR A N 1
ATOM 656 C CA . TYR A 1 86 ? 4.282 -5.634 -8.368 1.00 85.25 86 TYR A CA 1
ATOM 657 C C . TYR A 1 86 ? 5.455 -5.326 -9.275 1.00 85.25 86 TYR A C 1
ATOM 659 O O . TYR A 1 86 ? 6.429 -4.694 -8.863 1.00 85.25 86 TYR A O 1
ATOM 667 N N . THR A 1 87 ? 5.386 -5.795 -10.517 1.00 87.62 87 THR A N 1
ATOM 668 C CA . THR A 1 87 ? 6.418 -5.518 -11.508 1.00 87.62 87 THR A CA 1
ATOM 669 C C . THR A 1 87 ? 5.784 -5.199 -12.850 1.00 87.62 87 THR A C 1
ATOM 671 O O . THR A 1 87 ? 4.968 -5.976 -13.337 1.00 87.62 87 THR A O 1
ATOM 674 N N . ARG A 1 88 ? 6.147 -4.061 -13.454 1.00 76.50 88 ARG A N 1
ATOM 675 C CA . ARG A 1 88 ? 5.560 -3.639 -14.740 1.00 76.50 88 ARG A CA 1
ATOM 676 C C . ARG A 1 88 ? 6.182 -4.365 -15.937 1.00 76.50 88 ARG A C 1
ATOM 678 O O . ARG A 1 88 ? 5.479 -4.695 -16.883 1.00 76.50 88 ARG A O 1
ATOM 685 N N . ASP A 1 89 ? 7.489 -4.599 -15.894 1.00 84.81 89 ASP A N 1
ATOM 686 C CA . ASP A 1 89 ? 8.300 -5.073 -17.029 1.00 84.81 89 ASP A CA 1
ATOM 687 C C . ASP A 1 89 ? 9.457 -6.008 -16.615 1.00 84.81 89 ASP A C 1
ATOM 689 O O . ASP A 1 89 ? 10.411 -6.222 -17.359 1.00 84.81 89 ASP A O 1
ATOM 693 N N . GLY A 1 90 ? 9.410 -6.554 -15.401 1.00 84.31 90 GLY A N 1
ATOM 694 C CA . GLY A 1 90 ? 10.517 -7.308 -14.802 1.00 84.31 90 GLY A CA 1
ATOM 695 C C . GLY A 1 90 ? 11.570 -6.449 -14.081 1.00 84.31 90 GLY A C 1
ATOM 696 O O . GLY A 1 90 ? 12.327 -6.995 -13.281 1.00 84.31 90 GLY A O 1
ATOM 697 N N . ARG A 1 91 ? 11.619 -5.130 -14.322 1.00 88.25 91 ARG A N 1
ATOM 698 C CA . ARG A 1 91 ? 12.712 -4.230 -13.890 1.00 88.25 91 ARG A CA 1
ATOM 699 C C . ARG A 1 91 ? 12.257 -3.106 -12.968 1.00 88.25 91 ARG A C 1
ATOM 701 O O . ARG A 1 91 ? 13.033 -2.648 -12.136 1.00 88.25 91 ARG A O 1
ATOM 708 N N . HIS A 1 92 ? 10.999 -2.702 -13.084 1.00 89.19 92 HIS A N 1
ATOM 709 C CA . HIS A 1 92 ? 10.366 -1.741 -12.189 1.00 89.19 92 HIS A CA 1
ATOM 710 C C . HIS A 1 92 ? 9.550 -2.473 -11.137 1.00 89.19 92 HIS A C 1
ATOM 712 O O . HIS A 1 92 ? 8.567 -3.124 -11.493 1.00 89.19 92 HIS A O 1
ATOM 718 N N . LYS A 1 93 ? 9.917 -2.340 -9.863 1.00 91.31 93 LYS A N 1
ATOM 719 C CA . LYS A 1 93 ? 9.230 -2.991 -8.743 1.00 91.31 93 LYS A CA 1
ATOM 720 C C . LYS A 1 93 ? 8.685 -1.973 -7.763 1.00 91.31 93 LYS A C 1
ATOM 722 O O . LYS A 1 93 ? 9.309 -0.944 -7.524 1.00 91.31 93 LYS A O 1
ATOM 727 N N . TRP A 1 94 ? 7.557 -2.290 -7.145 1.00 90.88 94 TRP A N 1
ATOM 728 C CA . TRP A 1 94 ? 7.040 -1.504 -6.031 1.00 90.88 94 TRP A CA 1
ATOM 729 C C . TRP A 1 94 ? 6.164 -2.342 -5.102 1.00 90.88 94 TRP A C 1
ATOM 731 O O . TRP A 1 94 ? 5.651 -3.395 -5.488 1.00 90.88 94 TRP A O 1
ATOM 741 N N . TRP A 1 95 ? 6.041 -1.893 -3.854 1.00 92.12 95 TRP A N 1
ATOM 742 C CA . TRP A 1 95 ? 5.143 -2.464 -2.848 1.00 92.12 95 TRP A CA 1
ATOM 743 C C . TRP A 1 95 ? 4.897 -1.463 -1.716 1.00 92.12 95 TRP A C 1
ATOM 745 O O . TRP A 1 95 ? 5.633 -0.486 -1.556 1.00 92.12 95 TRP A O 1
ATOM 755 N N . TYR A 1 96 ? 3.895 -1.754 -0.890 1.00 92.56 96 TYR A N 1
ATOM 756 C CA . TYR A 1 96 ? 3.629 -1.038 0.349 1.00 92.56 96 TYR A CA 1
ATOM 757 C C . TYR A 1 96 ? 3.870 -1.930 1.566 1.00 92.56 96 TYR A C 1
ATOM 759 O O . TYR A 1 96 ? 3.704 -3.152 1.511 1.00 92.56 96 TYR A O 1
ATOM 767 N N . THR A 1 97 ? 4.226 -1.308 2.684 1.00 95.00 97 THR A N 1
ATOM 768 C CA . THR A 1 97 ? 4.128 -1.920 4.011 1.00 95.00 97 THR A CA 1
ATOM 769 C C . THR A 1 97 ? 3.246 -1.069 4.905 1.00 95.00 97 THR A C 1
ATOM 771 O O . THR A 1 97 ? 3.354 0.156 4.885 1.00 95.00 97 THR A O 1
ATOM 774 N N . PHE A 1 98 ? 2.415 -1.711 5.711 1.00 95.12 98 PHE A N 1
ATOM 775 C CA . PHE A 1 98 ? 1.485 -1.069 6.623 1.00 95.12 98 PHE A CA 1
ATOM 776 C C . PHE A 1 98 ? 1.641 -1.663 8.014 1.00 95.12 98 PHE A C 1
ATOM 778 O O . PHE A 1 98 ? 1.650 -2.881 8.175 1.00 95.12 98 PHE A O 1
ATOM 785 N N . GLU A 1 99 ? 1.740 -0.801 9.011 1.00 94.88 99 GLU A N 1
ATOM 786 C CA . GLU A 1 99 ? 1.895 -1.180 10.405 1.00 94.88 99 GLU A CA 1
ATOM 787 C C . GLU A 1 99 ? 1.061 -0.238 11.265 1.00 94.88 99 GLU A C 1
ATOM 789 O O . GLU A 1 99 ? 1.143 0.982 11.124 1.00 94.88 99 GLU A O 1
ATOM 794 N N . THR A 1 100 ? 0.259 -0.784 12.170 1.00 92.31 100 THR A N 1
ATOM 795 C CA . THR A 1 100 ? -0.435 0.022 13.180 1.00 92.31 100 THR A CA 1
ATOM 796 C C . THR A 1 100 ? 0.272 -0.106 14.519 1.00 92.31 100 THR A C 1
ATOM 798 O O . THR A 1 100 ? 0.379 -1.211 15.053 1.00 92.31 100 THR A O 1
ATOM 801 N N . ILE A 1 101 ? 0.718 1.024 15.064 1.00 89.81 101 ILE A N 1
ATOM 802 C CA . ILE A 1 101 ? 1.419 1.126 16.346 1.00 89.81 101 ILE A CA 1
ATOM 803 C C . ILE A 1 101 ? 0.601 1.956 17.336 1.00 89.81 101 ILE A C 1
ATOM 805 O O . ILE A 1 101 ? -0.112 2.884 16.952 1.00 89.81 101 ILE A O 1
ATOM 809 N N . THR A 1 102 ? 0.727 1.648 18.625 1.00 85.88 102 THR A N 1
ATOM 810 C CA . THR A 1 102 ? 0.103 2.429 19.702 1.00 85.88 102 THR A CA 1
ATOM 811 C C . THR A 1 102 ? 1.169 3.291 20.378 1.00 85.88 102 THR A C 1
ATOM 813 O O . THR A 1 102 ? 2.179 2.752 20.830 1.00 85.88 102 THR A O 1
ATOM 816 N N . ARG A 1 103 ? 0.968 4.615 20.428 1.00 76.19 103 ARG A N 1
ATOM 817 C CA . ARG A 1 103 ? 1.838 5.575 21.134 1.00 76.19 103 ARG A CA 1
ATOM 818 C C . ARG A 1 103 ? 1.105 6.283 22.280 1.00 76.19 103 ARG A C 1
ATOM 820 O O . ARG A 1 103 ? -0.144 6.418 22.241 1.00 76.19 103 ARG A O 1
#